Protein AF-F5W006-F1 (afdb_monomer_lite)

Organism: NCBI:txid1005705

Sequence (142 aa):
MNEPNILSQLFGVSLTFIGIFAIMLFTCRYEDKQEEKPTTIIEEAEDFREVARRNLKNCDRKSTYDTQPPVGLSSTIDDLPSDLKMCVEDYDRLANDYQEEARNNDILKRQNTSLLEENGRLLYKKMTMDFRKNQRKWGARA

Structure (mmCIF, N/CA/C/O backbone):
data_AF-F5W006-F1
#
_entry.id   AF-F5W006-F1
#
loop_
_atom_site.group_PDB
_atom_site.id
_atom_site.type_symbol
_atom_site.label_atom_id
_atom_site.label_alt_id
_atom_site.label_comp_id
_atom_site.label_asym_id
_atom_site.label_entity_id
_atom_site.label_seq_id
_atom_site.pdbx_PDB_ins_code
_atom_site.Cartn_x
_atom_site.Cartn_y
_atom_site.Cartn_z
_atom_site.occupancy
_atom_site.B_iso_or_equiv
_atom_site.auth_seq_id
_atom_site.auth_comp_id
_atom_site.auth_asym_id
_atom_site.auth_atom_id
_atom_site.pdbx_PDB_model_num
ATOM 1 N N . MET A 1 1 ? -1.843 -20.053 -72.527 1.00 46.31 1 MET A N 1
ATOM 2 C CA . MET A 1 1 ? -2.262 -19.577 -71.191 1.00 46.31 1 MET A CA 1
ATOM 3 C C . MET A 1 1 ? -2.022 -18.077 -71.187 1.00 46.31 1 MET A C 1
ATOM 5 O O . MET A 1 1 ? -0.897 -17.689 -71.459 1.00 46.31 1 MET A O 1
ATOM 9 N N . ASN A 1 2 ? -3.060 -17.251 -71.022 1.00 66.50 2 ASN A N 1
ATOM 10 C CA . ASN A 1 2 ? -2.900 -15.792 -70.994 1.00 66.50 2 ASN A CA 1
ATOM 11 C C . ASN A 1 2 ? -2.543 -15.371 -69.571 1.00 66.50 2 ASN A C 1
ATOM 13 O O . ASN A 1 2 ? -3.383 -15.456 -68.676 1.00 66.50 2 ASN A O 1
ATOM 17 N N . GLU A 1 3 ? -1.298 -14.959 -69.368 1.00 71.06 3 GLU A N 1
ATOM 18 C CA . GLU A 1 3 ? -0.857 -14.403 -68.096 1.00 71.06 3 GLU A CA 1
ATOM 19 C C . GLU A 1 3 ? -1.569 -13.064 -67.848 1.00 71.06 3 GLU A C 1
ATOM 21 O O . GLU A 1 3 ? -1.671 -12.236 -68.762 1.00 71.06 3 GLU A O 1
ATOM 26 N N . PRO A 1 4 ? -2.119 -12.841 -66.644 1.00 71.44 4 PRO A N 1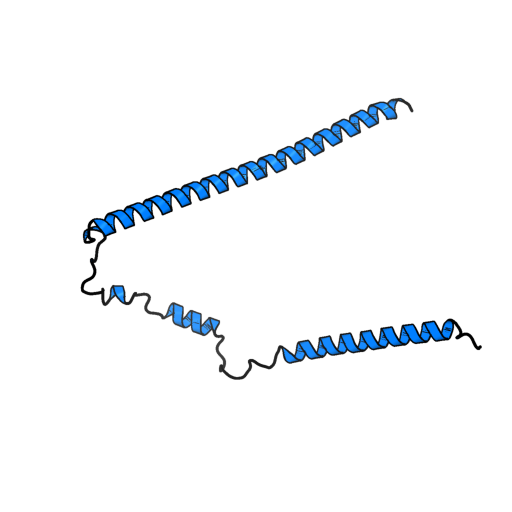
ATOM 27 C CA . PRO A 1 4 ? -2.773 -11.584 -66.332 1.00 71.44 4 PRO A CA 1
ATOM 28 C C . PRO A 1 4 ? -1.743 -10.451 -66.324 1.00 71.44 4 PRO A C 1
ATOM 30 O O . PRO A 1 4 ? -0.711 -10.525 -65.661 1.00 71.44 4 PRO A O 1
ATOM 33 N N . ASN A 1 5 ? -2.049 -9.380 -67.055 1.00 82.38 5 ASN A N 1
ATOM 34 C CA . ASN A 1 5 ? -1.219 -8.181 -67.114 1.00 82.38 5 ASN A CA 1
ATOM 35 C C . ASN A 1 5 ? -1.055 -7.591 -65.699 1.00 82.38 5 ASN A C 1
ATOM 37 O O . ASN A 1 5 ? -2.053 -7.405 -64.997 1.00 82.38 5 ASN A O 1
ATOM 41 N N . ILE A 1 6 ? 0.174 -7.252 -65.300 1.00 83.88 6 ILE A N 1
ATOM 42 C CA . ILE A 1 6 ? 0.535 -6.678 -63.986 1.00 83.88 6 ILE A CA 1
ATOM 43 C C . ILE A 1 6 ? -0.373 -5.495 -63.613 1.00 83.88 6 ILE A C 1
ATOM 45 O O . ILE A 1 6 ? -0.771 -5.338 -62.458 1.00 83.88 6 ILE A O 1
ATOM 49 N N . LEU A 1 7 ? -0.776 -4.701 -64.608 1.00 84.31 7 LEU A N 1
ATOM 50 C CA . LEU A 1 7 ? -1.695 -3.582 -64.419 1.00 84.31 7 LEU A CA 1
ATOM 51 C C . LEU A 1 7 ? -3.055 -4.039 -63.857 1.00 84.31 7 LEU A C 1
ATOM 53 O O . LEU A 1 7 ? -3.568 -3.440 -62.918 1.00 84.31 7 LEU A O 1
ATOM 57 N N . SER A 1 8 ? -3.613 -5.134 -64.380 1.00 83.50 8 SER A N 1
ATOM 58 C CA . SER A 1 8 ? -4.898 -5.686 -63.924 1.00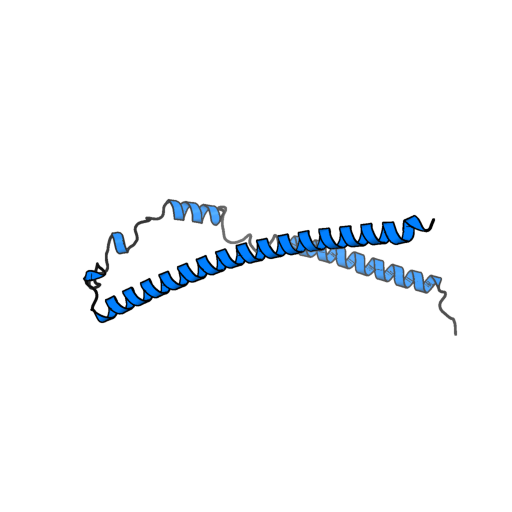 83.50 8 SER A CA 1
ATOM 59 C C . SER A 1 8 ? -4.838 -6.207 -62.485 1.00 83.50 8 SER A C 1
ATOM 61 O O . SER A 1 8 ? -5.788 -6.023 -61.725 1.00 83.50 8 SER A O 1
ATOM 63 N N . GLN A 1 9 ? -3.700 -6.777 -62.078 1.00 85.12 9 GLN A N 1
ATOM 64 C CA . GLN A 1 9 ? -3.485 -7.225 -60.702 1.00 85.12 9 GLN A CA 1
ATOM 65 C C . GLN A 1 9 ? -3.393 -6.044 -59.730 1.00 85.12 9 GLN A C 1
ATOM 67 O O . GLN A 1 9 ? -4.032 -6.071 -58.679 1.00 85.12 9 GLN A O 1
ATOM 72 N N . LEU A 1 10 ? -2.669 -4.981 -60.095 1.00 88.81 10 LEU A N 1
ATOM 73 C CA . LEU A 1 10 ? -2.572 -3.766 -59.278 1.00 88.81 10 LEU A CA 1
ATOM 74 C C . LEU A 1 10 ? -3.932 -3.080 -59.096 1.00 88.81 10 LEU A C 1
ATOM 76 O O . LEU A 1 10 ? -4.262 -2.664 -57.984 1.00 88.81 10 LEU A O 1
ATOM 80 N N . PHE A 1 11 ? -4.749 -3.019 -60.151 1.00 89.81 11 PHE A N 1
ATOM 81 C CA . PHE A 1 11 ? -6.118 -2.504 -60.054 1.00 89.81 11 PHE A CA 1
ATOM 82 C C . PHE A 1 11 ? -6.998 -3.358 -59.137 1.00 89.81 11 PHE A C 1
ATOM 84 O O . PHE A 1 11 ? -7.732 -2.806 -58.317 1.00 89.81 11 PHE A O 1
ATOM 91 N N . GLY A 1 12 ? -6.892 -4.688 -59.224 1.00 87.62 12 GLY A N 1
ATOM 92 C CA . GLY A 1 12 ? -7.609 -5.601 -58.332 1.00 87.62 12 GLY A CA 1
ATOM 93 C C . GLY A 1 12 ? -7.258 -5.366 -56.862 1.00 87.62 12 GLY A C 1
ATOM 94 O O . GLY A 1 12 ? -8.149 -5.182 -56.034 1.00 87.62 12 GLY A O 1
ATOM 95 N N . VAL A 1 13 ? -5.963 -5.280 -56.544 1.00 90.94 13 VAL A N 1
ATOM 96 C CA . VAL A 1 13 ? -5.488 -5.021 -55.175 1.00 90.94 13 VAL A CA 1
ATOM 97 C C . VAL A 1 13 ? -5.950 -3.646 -54.681 1.00 90.94 13 VAL A C 1
ATOM 99 O O . VAL A 1 13 ? -6.489 -3.540 -53.578 1.00 90.94 13 VAL A O 1
ATOM 102 N N . SER A 1 14 ? -5.834 -2.598 -55.500 1.00 91.19 14 SER A N 1
ATOM 103 C CA . SER A 1 14 ? -6.282 -1.249 -55.129 1.00 91.19 14 SER A CA 1
ATOM 104 C C . SER A 1 14 ? -7.778 -1.202 -54.796 1.00 91.19 14 SER A C 1
ATOM 106 O O . SER A 1 14 ? -8.162 -0.641 -53.769 1.00 91.19 14 SER A O 1
ATOM 108 N N . LEU A 1 15 ? -8.616 -1.863 -55.601 1.00 92.62 15 LEU A N 1
ATOM 109 C CA . LEU A 1 15 ? -10.060 -1.903 -55.375 1.00 92.62 15 LEU A CA 1
ATOM 110 C C . LEU A 1 15 ? -10.418 -2.646 -54.078 1.00 92.62 15 LEU A C 1
ATOM 112 O O . LEU A 1 15 ? -11.296 -2.199 -53.340 1.00 92.62 15 LEU A O 1
ATOM 116 N N . THR A 1 16 ? -9.701 -3.731 -53.755 1.00 92.19 16 THR A N 1
ATOM 117 C CA . THR A 1 16 ? -9.904 -4.451 -52.485 1.00 92.19 16 THR A CA 1
ATOM 118 C C . THR A 1 16 ? -9.540 -3.604 -51.265 1.00 92.19 16 THR A C 1
ATOM 120 O O . THR A 1 16 ? -10.300 -3.581 -50.298 1.00 92.19 16 THR A O 1
ATOM 123 N N . PHE A 1 17 ? -8.444 -2.838 -51.321 1.00 93.06 17 PHE A N 1
ATOM 124 C CA . PHE A 1 17 ? -8.054 -1.937 -50.231 1.00 93.06 17 PHE A CA 1
ATOM 125 C C . PHE A 1 17 ? -9.078 -0.820 -50.005 1.00 93.06 17 PHE A C 1
ATOM 127 O O . PHE A 1 17 ? -9.445 -0.546 -48.863 1.00 93.06 17 PHE A O 1
ATOM 134 N N . ILE A 1 18 ? -9.579 -0.210 -51.083 1.00 94.06 18 ILE A N 1
ATOM 135 C CA . ILE A 1 18 ? -10.596 0.850 -51.006 1.00 94.06 18 ILE A CA 1
ATOM 136 C C . ILE A 1 18 ? -11.905 0.303 -50.419 1.00 94.06 18 ILE A C 1
ATOM 138 O O . ILE A 1 18 ? -12.514 0.953 -49.569 1.00 94.06 18 ILE A O 1
ATOM 142 N N . GLY A 1 19 ? -12.316 -0.905 -50.820 1.00 93.50 19 GLY A N 1
ATOM 143 C CA . GLY A 1 19 ? -13.517 -1.559 -50.296 1.00 93.50 19 GLY A CA 1
ATOM 144 C C . GLY A 1 19 ? -13.440 -1.836 -48.792 1.00 93.50 19 GLY A C 1
ATOM 145 O O . GLY A 1 19 ? -14.360 -1.483 -48.055 1.00 93.50 19 GLY A O 1
ATOM 146 N N . ILE A 1 20 ? -12.324 -2.401 -48.318 1.00 93.56 20 ILE A N 1
ATOM 147 C CA . ILE A 1 20 ? -12.111 -2.673 -46.885 1.00 93.56 20 ILE A CA 1
ATOM 148 C C . ILE A 1 20 ? -12.102 -1.365 -46.081 1.00 93.56 20 ILE A C 1
ATOM 150 O O . ILE A 1 20 ? -12.723 -1.285 -45.021 1.00 93.56 20 ILE A O 1
ATOM 154 N N . PHE A 1 21 ? -11.451 -0.322 -46.603 1.00 93.06 21 PHE A N 1
ATOM 155 C CA . PHE A 1 21 ? -11.383 0.983 -45.946 1.00 93.06 21 PHE A CA 1
ATOM 156 C C . PHE A 1 21 ? -12.762 1.645 -45.808 1.00 93.06 21 PHE A C 1
ATOM 158 O O . PHE A 1 21 ? -13.097 2.172 -44.747 1.00 93.06 21 PHE A O 1
ATOM 165 N N . ALA A 1 22 ? -13.597 1.567 -46.848 1.00 92.94 22 ALA A N 1
ATOM 166 C CA 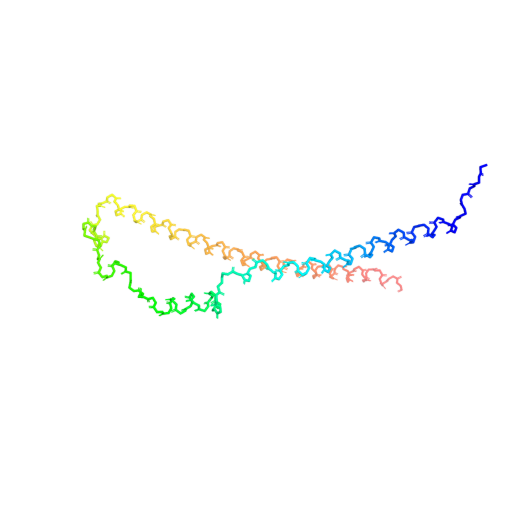. ALA A 1 22 ? -14.959 2.094 -46.807 1.00 92.94 22 ALA A CA 1
ATOM 167 C C . ALA A 1 22 ? -15.835 1.367 -45.771 1.00 92.94 22 ALA A C 1
ATOM 169 O O . ALA A 1 22 ? -16.570 2.023 -45.033 1.00 92.94 22 ALA A O 1
ATOM 170 N N . ILE A 1 23 ? -15.726 0.036 -45.674 1.00 91.31 23 ILE A N 1
ATOM 171 C CA . ILE A 1 23 ? -16.453 -0.763 -44.674 1.00 91.31 23 ILE A CA 1
ATOM 172 C C . ILE A 1 23 ? -16.009 -0.379 -43.257 1.00 91.31 23 ILE A C 1
ATOM 174 O O . ILE A 1 23 ? -16.860 -0.130 -42.409 1.00 91.31 23 ILE A O 1
ATOM 178 N N . MET A 1 24 ? -14.700 -0.252 -43.013 1.00 90.44 24 MET A N 1
ATOM 179 C CA . MET A 1 24 ? -14.161 0.140 -41.704 1.00 90.44 24 MET A CA 1
ATOM 180 C C . MET A 1 24 ? -14.688 1.511 -41.249 1.00 90.44 24 MET A C 1
ATOM 182 O O . MET A 1 24 ? -15.132 1.654 -40.109 1.00 90.44 24 MET A O 1
ATOM 186 N N . LEU A 1 25 ? -14.694 2.509 -42.141 1.00 88.31 25 LEU A N 1
ATOM 187 C CA . LEU A 1 25 ? -15.256 3.829 -41.838 1.00 88.31 25 LEU A CA 1
ATOM 188 C C . LEU A 1 25 ? -16.751 3.759 -41.510 1.00 88.31 25 LEU A C 1
ATOM 190 O O . LEU A 1 25 ? -17.228 4.499 -40.648 1.00 88.31 25 LEU A O 1
ATOM 194 N N . PHE A 1 26 ? -17.491 2.884 -42.189 1.00 85.06 26 PHE A N 1
ATOM 195 C CA . PHE A 1 26 ? -18.921 2.724 -41.960 1.00 85.06 26 PHE A CA 1
ATOM 196 C C . PHE A 1 26 ? -19.216 2.061 -40.610 1.00 85.06 26 PHE A C 1
ATOM 198 O O . PHE A 1 26 ? -20.097 2.536 -39.897 1.00 85.06 26 PHE A O 1
ATOM 205 N N . THR A 1 27 ? -18.449 1.034 -40.229 1.00 83.12 27 THR A N 1
ATOM 206 C CA . THR A 1 27 ? -18.555 0.374 -38.917 1.00 83.12 27 THR A CA 1
ATOM 207 C C . THR A 1 27 ? -18.309 1.367 -37.784 1.00 83.12 27 THR A C 1
ATOM 209 O O . THR A 1 27 ? -19.153 1.496 -36.902 1.00 83.12 27 THR A O 1
ATOM 212 N N . CYS A 1 28 ? -17.241 2.167 -37.880 1.00 77.44 28 CYS A N 1
ATOM 213 C CA . CYS A 1 28 ? -16.904 3.178 -36.873 1.00 77.44 28 CYS A CA 1
ATOM 214 C C . CYS A 1 28 ? -18.053 4.184 -36.657 1.00 77.44 28 CYS A C 1
ATOM 216 O O . CYS A 1 28 ? -18.399 4.530 -35.534 1.00 77.44 28 CYS A O 1
ATOM 218 N N . ARG A 1 29 ? -18.706 4.624 -37.744 1.00 75.88 29 ARG A N 1
ATOM 219 C CA . ARG A 1 29 ? -19.837 5.571 -37.677 1.00 75.88 29 ARG A CA 1
ATOM 220 C C . ARG A 1 29 ? -21.142 4.953 -37.173 1.00 75.88 29 ARG A C 1
ATOM 222 O O . ARG A 1 29 ? -22.053 5.703 -36.815 1.00 75.88 29 ARG A O 1
ATOM 229 N N . TYR A 1 30 ? -21.275 3.630 -37.221 1.00 69.75 30 TYR A N 1
ATOM 230 C CA . TYR A 1 30 ? -22.454 2.912 -36.736 1.00 69.75 30 TYR A CA 1
ATOM 231 C C . TYR A 1 30 ? -22.344 2.584 -35.242 1.00 69.75 30 TYR A C 1
ATOM 233 O O . TYR A 1 30 ? -23.364 2.587 -34.553 1.00 69.75 30 TYR A O 1
ATOM 241 N N . GLU A 1 31 ? -21.125 2.347 -34.750 1.00 62.03 31 GLU A N 1
ATOM 242 C CA . GLU A 1 31 ? -20.824 2.137 -33.328 1.00 62.03 31 GLU A CA 1
ATOM 243 C C . GLU A 1 31 ? -21.076 3.415 -32.512 1.00 62.03 31 GLU A C 1
ATOM 245 O O . GLU A 1 31 ? -21.875 3.371 -31.575 1.00 62.03 31 GLU A O 1
ATOM 250 N N . ASP A 1 32 ? -20.574 4.575 -32.962 1.00 60.34 32 ASP A N 1
ATOM 251 C CA . ASP A 1 32 ? -20.793 5.878 -32.296 1.00 60.34 32 ASP A CA 1
ATOM 252 C C . ASP A 1 32 ? -22.284 6.203 -32.060 1.00 60.34 32 ASP A C 1
ATOM 254 O O . ASP A 1 32 ? -22.652 6.860 -31.091 1.00 60.34 32 ASP A O 1
ATOM 258 N N . LYS A 1 33 ? -23.179 5.745 -32.947 1.00 59.47 33 LYS A N 1
ATOM 259 C CA . LYS A 1 33 ? -24.624 6.038 -32.867 1.00 59.47 33 LYS A CA 1
ATOM 260 C C . LYS A 1 33 ? -25.416 5.068 -31.991 1.00 59.47 33 LYS A C 1
ATOM 262 O O . LYS A 1 33 ? -26.573 5.362 -31.679 1.00 59.47 33 LYS A O 1
ATOM 267 N N . GLN A 1 34 ? -24.856 3.904 -31.663 1.00 56.66 34 GLN A N 1
ATOM 268 C CA . GLN A 1 34 ? -25.515 2.920 -30.800 1.00 56.66 34 GLN A CA 1
ATOM 269 C C . GLN A 1 34 ? -25.198 3.141 -29.322 1.00 56.66 34 GLN A C 1
ATOM 271 O O . GLN A 1 34 ? -26.056 2.852 -28.491 1.00 56.66 34 GLN A O 1
ATOM 276 N N . GLU A 1 35 ? -24.040 3.713 -28.989 1.00 54.81 35 GLU A N 1
ATOM 277 C CA . GLU A 1 35 ? -23.678 3.993 -27.594 1.00 54.81 35 GLU A CA 1
ATOM 278 C C . GLU A 1 35 ? -24.559 5.077 -26.941 1.00 54.81 35 GLU A C 1
ATOM 280 O O . GLU A 1 35 ? -24.775 5.047 -25.733 1.00 54.81 35 GLU A O 1
ATOM 285 N N . GLU A 1 36 ? -25.164 5.980 -27.720 1.00 54.19 36 GLU A N 1
ATOM 286 C CA . GLU A 1 36 ? -25.991 7.073 -27.178 1.00 54.19 36 GLU A CA 1
ATOM 287 C C . GLU A 1 36 ? -27.439 6.684 -26.800 1.00 54.19 36 GLU A C 1
ATOM 289 O O . GLU A 1 36 ? -28.145 7.491 -26.193 1.00 54.19 36 GLU A O 1
ATOM 294 N N . LYS A 1 37 ? -27.938 5.492 -27.165 1.00 53.59 37 LYS A N 1
ATOM 295 C CA . LYS A 1 37 ? -29.395 5.216 -27.174 1.00 53.59 37 LYS A CA 1
ATOM 296 C C . LYS A 1 37 ? -30.007 4.219 -26.177 1.00 53.59 37 LYS A C 1
ATOM 298 O O . LYS A 1 37 ? -31.231 4.270 -26.061 1.00 53.59 37 LYS A O 1
ATOM 303 N N . PRO A 1 38 ? -29.308 3.327 -25.452 1.00 50.34 38 PRO A N 1
ATOM 304 C CA . PRO A 1 38 ? -30.024 2.337 -24.6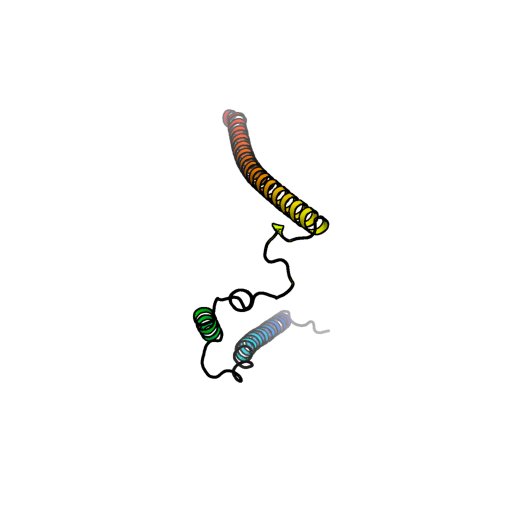42 1.00 50.34 38 PRO A CA 1
ATOM 305 C C . PRO A 1 38 ? -30.405 2.796 -23.222 1.00 50.34 38 PRO A C 1
ATOM 307 O O . PRO A 1 38 ? -31.141 2.076 -22.555 1.00 50.34 38 PRO A O 1
ATOM 310 N N . THR A 1 39 ? -29.956 3.958 -22.737 1.00 47.31 39 THR A N 1
ATOM 311 C CA . THR A 1 39 ? -30.162 4.375 -21.329 1.00 47.31 39 THR A CA 1
ATOM 312 C C . THR A 1 39 ? -31.194 5.485 -21.130 1.00 47.31 39 THR A C 1
ATOM 314 O O . THR A 1 39 ? -31.448 5.894 -20.004 1.00 47.31 39 THR A O 1
ATOM 317 N N . THR A 1 40 ? -31.832 5.973 -22.196 1.00 48.16 40 THR A N 1
ATOM 318 C CA . THR A 1 40 ? -32.728 7.147 -22.152 1.00 48.16 40 THR A CA 1
ATOM 319 C C . THR A 1 40 ? -34.162 6.851 -21.694 1.00 48.16 40 THR A C 1
ATOM 321 O O . THR A 1 40 ? -35.052 7.680 -21.867 1.00 48.16 40 THR A O 1
ATOM 324 N N . ILE A 1 41 ? -34.419 5.685 -21.103 1.00 52.66 41 ILE A N 1
ATOM 325 C CA . ILE A 1 41 ? -35.723 5.332 -20.539 1.00 52.66 41 ILE A CA 1
ATOM 326 C C . ILE A 1 41 ? -35.444 4.806 -19.128 1.00 52.66 41 ILE A C 1
ATOM 328 O O . ILE A 1 41 ? -34.740 3.814 -19.000 1.00 52.66 41 ILE A O 1
ATOM 332 N N . ILE A 1 42 ? -36.016 5.447 -18.102 1.00 52.22 42 ILE A N 1
ATOM 333 C CA . ILE A 1 42 ? -35.809 5.248 -16.646 1.00 52.22 42 ILE A CA 1
ATOM 334 C C . ILE A 1 42 ? -34.764 6.202 -16.025 1.00 52.22 42 ILE A C 1
ATOM 336 O O . ILE A 1 42 ? -33.768 5.769 -15.472 1.00 52.22 42 ILE A O 1
ATOM 340 N N . GLU A 1 43 ? -34.984 7.511 -16.110 1.00 48.28 43 GLU A N 1
ATOM 341 C CA . GLU A 1 43 ? -34.935 8.435 -14.958 1.00 48.28 43 GLU A CA 1
ATOM 342 C C . GLU A 1 43 ? -35.147 9.852 -15.483 1.00 48.28 43 GLU A C 1
ATOM 344 O O . GLU A 1 43 ? -34.381 10.411 -16.266 1.00 48.28 43 GLU A O 1
ATOM 349 N N . GLU A 1 44 ? -36.274 10.414 -15.094 1.00 53.00 44 GLU A N 1
ATOM 350 C CA . GLU A 1 44 ? -36.684 11.763 -15.412 1.00 53.00 44 GLU A CA 1
ATOM 351 C C . GLU A 1 44 ? -35.771 12.756 -14.664 1.00 53.00 44 GLU A C 1
ATOM 353 O O . GLU A 1 44 ? -35.948 13.029 -13.485 1.00 53.00 44 GLU A O 1
ATOM 358 N N . ALA A 1 45 ? -34.775 13.273 -15.388 1.00 58.97 45 ALA A N 1
ATOM 359 C CA . ALA A 1 45 ? -34.202 14.620 -15.274 1.00 58.97 45 ALA A CA 1
ATOM 360 C C . ALA A 1 45 ? -33.427 15.061 -14.008 1.00 58.97 45 ALA A C 1
ATOM 362 O O . ALA A 1 45 ? -33.151 16.255 -13.889 1.00 58.97 45 ALA A O 1
ATOM 363 N N . GLU A 1 46 ? -32.979 14.169 -13.124 1.00 59.34 46 GLU A N 1
ATOM 364 C CA . GLU A 1 46 ? -31.918 14.499 -12.154 1.00 59.34 46 GLU A CA 1
ATOM 365 C C . GLU A 1 46 ? -30.732 13.540 -12.330 1.00 59.34 46 GLU A C 1
ATOM 367 O O . GLU A 1 46 ? -30.901 12.324 -12.358 1.00 59.34 46 GLU A O 1
ATOM 372 N N . ASP A 1 47 ? -29.516 14.081 -12.473 1.00 78.31 47 ASP A N 1
ATOM 373 C CA . ASP A 1 47 ? -28.289 13.277 -12.469 1.00 78.31 47 ASP A CA 1
ATOM 374 C C . ASP A 1 47 ? -28.248 12.500 -11.143 1.00 78.31 47 ASP A C 1
ATOM 376 O O . ASP A 1 47 ? -28.273 13.103 -10.065 1.00 78.31 47 ASP A O 1
ATOM 380 N N . PHE A 1 48 ? -28.181 11.164 -11.202 1.00 77.81 48 PHE A N 1
ATOM 381 C CA . PHE A 1 48 ? -28.094 10.282 -10.030 1.00 77.81 48 PHE A CA 1
ATOM 382 C C . PHE A 1 48 ? -27.082 10.798 -8.997 1.00 77.81 48 PHE A C 1
ATOM 384 O O . PHE A 1 48 ? -27.272 10.692 -7.782 1.00 77.81 48 PHE A O 1
ATOM 391 N N . ARG A 1 49 ? -25.998 11.414 -9.472 1.00 75.88 49 ARG A N 1
ATOM 392 C CA . ARG A 1 49 ? -24.956 11.997 -8.631 1.00 75.88 49 ARG A CA 1
ATOM 393 C C . ARG A 1 49 ? -25.439 13.184 -7.793 1.00 75.88 49 ARG A C 1
ATOM 395 O O . ARG A 1 49 ? -24.973 13.356 -6.661 1.00 75.88 49 ARG A O 1
ATOM 402 N N . GLU A 1 50 ? -26.333 14.009 -8.324 1.00 85.00 50 GLU A N 1
ATOM 403 C CA . GLU A 1 50 ? -26.950 15.132 -7.614 1.00 85.00 50 GLU A CA 1
ATOM 404 C C . GLU A 1 50 ? -27.942 14.638 -6.561 1.00 85.00 50 GLU A C 1
ATOM 406 O O . GLU A 1 50 ? -27.873 15.080 -5.408 1.00 85.00 50 GLU A O 1
ATOM 411 N N . VAL A 1 51 ? -28.764 13.645 -6.910 1.00 82.69 51 VAL A N 1
ATOM 412 C CA . VAL A 1 51 ? -29.685 12.967 -5.982 1.00 82.69 51 VAL A CA 1
ATOM 413 C C . VAL A 1 51 ? -28.909 12.324 -4.834 1.00 82.69 51 VAL A C 1
ATOM 415 O O . VAL A 1 51 ? -29.189 12.584 -3.660 1.00 82.69 51 VAL A O 1
ATOM 418 N N . ALA A 1 52 ? -27.864 11.554 -5.148 1.00 81.44 52 ALA A N 1
ATOM 419 C CA . ALA A 1 52 ? -27.003 10.916 -4.158 1.00 81.44 52 ALA A CA 1
ATOM 420 C C . ALA A 1 52 ? -26.336 11.947 -3.238 1.00 81.44 52 ALA A C 1
ATOM 422 O O . ALA A 1 52 ? -26.307 11.758 -2.023 1.00 81.44 52 ALA A O 1
ATOM 423 N N . ARG A 1 53 ? -25.848 13.075 -3.775 1.00 83.62 53 ARG A N 1
ATOM 424 C CA . ARG A 1 53 ? -25.278 14.167 -2.965 1.00 83.62 53 ARG A CA 1
ATOM 425 C C . ARG A 1 53 ? -26.304 14.830 -2.059 1.00 83.62 53 ARG A C 1
ATOM 427 O O . ARG A 1 53 ? -25.989 15.098 -0.899 1.00 83.62 53 ARG A O 1
ATOM 434 N N . ARG A 1 54 ? -27.499 15.126 -2.570 1.00 86.25 54 ARG A N 1
ATOM 435 C CA . ARG A 1 54 ? -28.581 15.736 -1.788 1.00 86.25 54 ARG A CA 1
ATOM 436 C C . ARG A 1 54 ? -29.006 14.808 -0.656 1.00 86.25 54 ARG A C 1
ATOM 438 O O . ARG A 1 54 ? -29.114 15.264 0.480 1.00 86.25 54 ARG A O 1
ATOM 445 N N . ASN A 1 55 ? -29.141 13.515 -0.941 1.00 83.50 55 ASN A N 1
ATOM 446 C CA . ASN A 1 55 ? -29.449 12.495 0.055 1.00 83.50 55 ASN A CA 1
ATOM 447 C C . ASN A 1 55 ? -28.318 12.335 1.072 1.00 83.50 55 ASN A C 1
ATOM 449 O O . ASN A 1 55 ? -28.588 12.375 2.260 1.00 83.50 55 ASN A O 1
ATOM 453 N N . LEU A 1 56 ? -27.050 12.271 0.659 1.00 81.44 56 LEU A N 1
ATOM 454 C CA . LEU A 1 56 ? -25.901 12.237 1.580 1.00 81.44 56 LEU A CA 1
ATOM 455 C C . LEU A 1 56 ? -25.805 13.486 2.470 1.00 81.44 56 LEU A C 1
ATOM 457 O O . LEU A 1 56 ? -25.361 13.394 3.613 1.00 81.44 56 LEU A O 1
ATOM 461 N N . LYS A 1 57 ? -26.199 14.657 1.956 1.00 84.69 57 LYS A N 1
ATOM 462 C CA . LYS A 1 57 ? -26.211 15.918 2.712 1.00 84.69 57 LYS A CA 1
ATOM 463 C C . LYS A 1 57 ? -27.375 15.992 3.704 1.00 84.69 57 LYS A C 1
ATOM 465 O O . LYS A 1 57 ? -27.197 16.557 4.778 1.00 84.69 57 LYS A O 1
ATOM 470 N N . ASN A 1 58 ? -28.529 15.440 3.334 1.00 83.12 58 ASN A N 1
ATOM 471 C CA . ASN A 1 58 ? -29.757 15.455 4.133 1.00 83.12 58 ASN A CA 1
ATOM 472 C C . ASN A 1 58 ? -29.968 14.177 4.963 1.00 83.12 58 ASN A C 1
ATOM 474 O O . ASN A 1 58 ? -30.934 14.103 5.715 1.00 83.12 58 ASN A O 1
ATOM 478 N N . CYS A 1 59 ? -29.098 13.178 4.817 1.00 76.94 59 CYS A N 1
ATOM 479 C CA . CYS A 1 59 ? -29.121 11.953 5.601 1.00 76.94 59 CYS A CA 1
ATOM 480 C C . CYS A 1 59 ? -28.896 12.301 7.074 1.00 76.94 59 CYS A C 1
ATOM 482 O O . CYS A 1 59 ? -27.990 13.079 7.398 1.00 76.94 59 CYS A O 1
ATOM 484 N N . ASP A 1 60 ? -29.707 11.717 7.956 1.00 76.50 60 ASP A N 1
ATOM 485 C CA . ASP A 1 60 ? -29.417 11.739 9.382 1.00 76.50 60 ASP A CA 1
ATOM 486 C C . ASP A 1 60 ? -28.084 11.017 9.588 1.00 76.50 60 ASP A C 1
ATOM 488 O O . ASP A 1 60 ? -27.965 9.809 9.404 1.00 76.50 60 ASP A O 1
ATOM 492 N N . ARG A 1 61 ? -27.036 11.789 9.889 1.00 73.31 61 ARG A N 1
ATOM 493 C CA . ARG A 1 61 ? -25.691 11.250 10.125 1.00 73.31 61 ARG A CA 1
ATOM 494 C C . ARG A 1 61 ? -25.611 10.452 11.417 1.00 73.31 61 ARG A C 1
ATOM 496 O O . ARG A 1 61 ? -24.568 9.857 11.677 1.00 73.31 61 ARG A O 1
ATOM 503 N N . LYS A 1 62 ? -26.664 10.488 12.234 1.00 77.00 62 LYS A N 1
ATOM 504 C CA . LYS A 1 62 ? -26.750 9.663 13.424 1.00 77.00 62 LYS A CA 1
ATOM 505 C C . LYS A 1 62 ? -26.877 8.217 12.990 1.00 77.00 62 LYS A C 1
ATOM 507 O O . LYS A 1 62 ? -27.784 7.839 12.251 1.00 77.00 62 LYS A O 1
ATOM 512 N N . SER A 1 63 ? -25.945 7.409 13.462 1.00 73.81 63 SER A N 1
ATOM 513 C CA . SER A 1 63 ? -26.067 5.968 13.367 1.00 73.81 63 SER A CA 1
ATOM 514 C C . SER A 1 63 ? -27.324 5.535 14.120 1.00 73.81 63 SER A C 1
ATOM 516 O O . SER A 1 63 ? -27.675 6.125 15.145 1.00 73.81 63 SER A O 1
ATOM 518 N N . THR A 1 64 ? -27.992 4.470 13.675 1.00 70.88 64 THR A N 1
ATOM 519 C CA . THR A 1 64 ? -29.093 3.856 14.440 1.00 70.88 64 THR A CA 1
ATOM 520 C C . THR A 1 64 ? -28.658 3.561 15.884 1.00 70.88 64 THR A C 1
ATOM 522 O O . THR A 1 64 ? -29.435 3.738 16.819 1.00 70.88 64 THR A O 1
ATOM 525 N N . TYR A 1 65 ? -27.376 3.234 16.071 1.00 69.19 65 TYR A N 1
ATOM 526 C CA . TYR A 1 65 ? -26.730 3.009 17.365 1.00 69.19 65 TYR A CA 1
ATOM 527 C C . TYR A 1 65 ? -26.666 4.252 18.273 1.00 69.19 65 TYR A C 1
ATOM 529 O O . TYR A 1 65 ? -26.641 4.094 19.491 1.00 69.19 65 TYR A O 1
ATOM 537 N N . ASP A 1 66 ? -26.686 5.470 17.719 1.00 75.62 66 ASP A N 1
ATOM 538 C CA . ASP A 1 66 ? -26.621 6.721 18.494 1.00 75.62 66 ASP A CA 1
ATOM 539 C C . ASP A 1 66 ? -27.958 7.057 19.173 1.00 75.62 66 ASP A C 1
ATOM 541 O O . ASP A 1 66 ? -27.997 7.775 20.171 1.00 75.62 66 ASP A O 1
ATOM 545 N N . THR A 1 67 ? -29.072 6.577 18.612 1.00 77.88 67 THR A N 1
ATOM 546 C CA . THR A 1 67 ? -30.430 6.849 19.120 1.00 77.88 67 THR A CA 1
ATOM 547 C C . THR A 1 67 ? -31.056 5.636 19.795 1.00 77.88 67 THR A C 1
ATOM 549 O O . THR A 1 67 ? -31.849 5.790 20.723 1.00 77.88 67 THR A O 1
ATOM 552 N N . GLN A 1 68 ? -30.696 4.434 19.349 1.00 78.62 68 GLN A N 1
ATOM 553 C CA . GLN A 1 68 ? -31.173 3.164 19.878 1.00 78.62 68 GLN A CA 1
ATOM 554 C C . GLN A 1 68 ? -29.980 2.210 20.012 1.00 78.62 68 GLN A C 1
ATOM 556 O O . GLN A 1 68 ? -29.785 1.337 19.161 1.00 78.62 68 GLN A O 1
ATOM 561 N N . PRO A 1 69 ? -29.144 2.377 21.054 1.00 75.00 69 PRO A N 1
ATOM 562 C CA . PRO A 1 69 ? -28.044 1.460 21.288 1.00 75.00 69 PRO A CA 1
ATOM 563 C C . PRO A 1 69 ? -28.588 0.042 21.526 1.00 75.00 69 PRO A C 1
ATOM 565 O O . PRO A 1 69 ? -29.642 -0.127 22.150 1.00 75.00 69 PRO A O 1
ATOM 568 N N . PRO A 1 70 ? -27.894 -0.991 21.027 1.00 71.62 70 PRO A N 1
ATOM 569 C CA . PRO A 1 70 ? -28.321 -2.370 21.162 1.00 71.62 70 PRO A CA 1
ATOM 570 C C . PRO A 1 70 ? -28.366 -2.748 22.640 1.00 71.62 70 PRO A C 1
ATOM 572 O O . PRO A 1 70 ? -27.370 -2.687 23.359 1.00 71.62 70 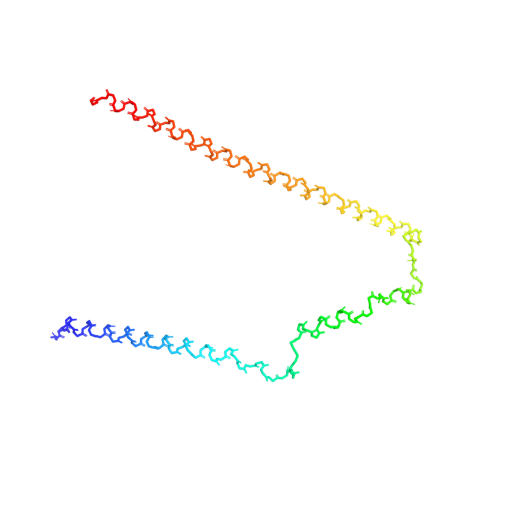PRO A O 1
ATOM 575 N N . VAL A 1 71 ? -29.544 -3.158 23.095 1.00 76.56 71 VAL A N 1
ATOM 576 C CA . VAL A 1 71 ? -29.750 -3.599 24.471 1.00 76.56 71 VAL A CA 1
ATOM 577 C C . VAL A 1 71 ? -29.210 -5.025 24.607 1.00 76.56 71 VAL A C 1
ATOM 579 O O . VAL A 1 71 ? -29.624 -5.913 23.866 1.00 76.56 71 VAL A O 1
ATOM 582 N N . GLY A 1 72 ? -28.287 -5.249 25.547 1.00 69.56 72 GLY A N 1
ATOM 583 C CA . GLY A 1 72 ? -27.717 -6.573 25.837 1.00 69.56 72 GLY A CA 1
ATOM 584 C C . GLY A 1 72 ? -26.324 -6.842 25.256 1.00 69.56 72 GLY A C 1
ATOM 585 O O . GLY A 1 72 ? -25.760 -7.894 25.546 1.00 69.56 72 GLY A O 1
ATOM 586 N N . LEU A 1 73 ? -25.746 -5.907 24.492 1.00 68.50 73 LEU A N 1
ATOM 587 C CA . LEU A 1 73 ? -24.306 -5.895 24.213 1.00 68.50 73 LEU A CA 1
ATOM 588 C C . LEU A 1 73 ? -23.582 -4.995 25.218 1.00 68.50 73 LEU A C 1
ATOM 590 O O . LEU A 1 73 ? -24.145 -4.017 25.708 1.00 68.50 73 LEU A O 1
ATOM 594 N N . SER A 1 74 ? -22.332 -5.341 25.527 1.00 65.75 74 SER A N 1
ATOM 595 C CA . SER A 1 74 ? -21.481 -4.517 26.382 1.00 65.75 74 SER A CA 1
ATOM 596 C C . SER A 1 74 ? -21.215 -3.179 25.675 1.00 65.75 74 SER A C 1
ATOM 598 O O . SER A 1 74 ? -20.860 -3.139 24.497 1.00 65.75 74 SER A O 1
ATOM 600 N N . SER A 1 75 ? -21.466 -2.073 26.376 1.00 68.12 75 SER A N 1
ATOM 601 C CA . SER A 1 75 ? -21.336 -0.715 25.831 1.00 68.12 75 SER A CA 1
ATOM 602 C C . SER A 1 75 ? -19.885 -0.254 25.725 1.00 68.12 75 SER A C 1
ATOM 604 O O . SER A 1 75 ? -19.580 0.643 24.941 1.00 68.12 75 SER A O 1
ATOM 606 N N . THR A 1 76 ? -18.999 -0.865 26.512 1.00 73.31 76 THR A N 1
ATOM 607 C CA . THR A 1 76 ? -17.597 -0.466 26.650 1.00 73.31 76 THR A CA 1
ATOM 608 C C . THR A 1 76 ? -16.695 -1.681 26.499 1.00 73.31 76 THR A C 1
ATOM 610 O O . THR A 1 76 ? -17.060 -2.778 26.923 1.00 73.31 76 THR A O 1
ATOM 613 N N . ILE A 1 77 ? -15.481 -1.480 25.977 1.00 73.44 77 ILE A N 1
ATOM 614 C CA . ILE A 1 77 ? -14.429 -2.512 25.939 1.00 73.44 77 ILE A CA 1
ATOM 615 C C . ILE A 1 77 ? -14.191 -3.094 27.341 1.00 73.44 77 ILE A C 1
ATOM 617 O O . ILE A 1 77 ? -13.968 -4.291 27.484 1.00 73.44 77 ILE A O 1
ATOM 621 N N . ASP A 1 78 ? -14.327 -2.284 28.393 1.00 78.62 78 ASP A N 1
ATOM 622 C CA . ASP A 1 78 ? -14.190 -2.732 29.781 1.00 78.62 78 ASP A CA 1
ATOM 623 C C . ASP A 1 78 ? -15.253 -3.747 30.219 1.00 78.62 78 ASP A C 1
ATOM 625 O O . ASP A 1 78 ? -14.984 -4.563 31.103 1.00 78.62 78 ASP A O 1
ATOM 629 N N . ASP A 1 79 ? -16.406 -3.761 29.556 1.00 83.00 79 ASP A N 1
ATOM 630 C CA . ASP A 1 79 ? -17.518 -4.663 29.850 1.00 83.00 79 ASP A CA 1
ATOM 631 C C . ASP A 1 79 ? -17.411 -5.994 29.065 1.00 83.00 79 ASP A C 1
ATOM 633 O O . ASP A 1 79 ? -18.258 -6.876 29.229 1.00 83.00 79 ASP A O 1
ATOM 637 N N . LEU A 1 80 ? -16.386 -6.168 28.211 1.00 82.50 80 LEU A N 1
ATOM 638 C CA . LEU A 1 80 ? -16.157 -7.423 27.483 1.00 82.50 80 LEU A CA 1
ATOM 639 C C . LEU A 1 80 ? -15.699 -8.555 28.429 1.00 82.50 80 LEU A C 1
ATOM 641 O O . LEU A 1 80 ? -14.872 -8.335 29.321 1.00 82.50 80 LEU A O 1
ATOM 645 N N . PRO A 1 81 ? -16.136 -9.804 28.176 1.00 87.81 81 PRO A N 1
ATOM 646 C CA . PRO A 1 81 ? -15.509 -11.001 28.731 1.00 87.81 81 PRO A CA 1
ATOM 647 C C . PRO A 1 81 ? -13.993 -11.026 28.487 1.00 87.81 81 PRO A C 1
ATOM 649 O O . PRO A 1 81 ? -13.524 -10.605 27.429 1.00 87.81 81 PRO A O 1
ATOM 652 N N . SER A 1 82 ? -13.233 -11.572 29.444 1.00 87.38 82 SER A N 1
ATOM 653 C CA . SER A 1 82 ? -11.760 -11.615 29.399 1.00 87.38 82 SER A CA 1
ATOM 654 C C . SER A 1 82 ? -11.207 -12.199 28.094 1.00 87.38 82 SER A C 1
ATOM 656 O O . SER A 1 82 ? -10.250 -11.661 27.545 1.00 87.38 82 SER A O 1
ATOM 658 N N . ASP A 1 83 ? -11.829 -13.261 27.577 1.00 86.62 83 ASP A N 1
ATOM 659 C CA . ASP A 1 83 ? -11.392 -13.919 26.340 1.00 86.62 83 ASP A CA 1
ATOM 660 C C . ASP A 1 83 ? -11.478 -12.977 25.130 1.00 86.62 83 ASP A C 1
ATOM 662 O O . ASP A 1 83 ? -10.583 -12.957 24.290 1.00 86.62 83 ASP A O 1
ATOM 666 N N . LEU A 1 84 ? -12.520 -12.141 25.068 1.00 87.50 84 LEU A N 1
ATOM 667 C CA . LEU A 1 84 ? -12.701 -11.172 23.988 1.00 87.50 84 LEU A CA 1
ATOM 668 C C . LEU A 1 84 ? -11.775 -9.961 24.138 1.00 87.50 84 LEU A C 1
ATOM 670 O O . LEU A 1 84 ? -11.302 -9.451 23.127 1.00 87.50 84 LEU A O 1
ATOM 674 N N . LYS A 1 85 ? -11.468 -9.524 25.368 1.00 89.56 85 LYS A N 1
ATOM 675 C CA . LYS A 1 85 ? -10.475 -8.458 25.605 1.00 89.56 85 LYS A CA 1
ATOM 676 C C . LYS A 1 85 ? -9.099 -8.847 25.076 1.00 89.56 85 LYS A C 1
ATOM 678 O O . LYS A 1 85 ? -8.481 -8.067 24.362 1.00 89.56 85 LYS A O 1
ATOM 683 N N . MET A 1 86 ? -8.674 -10.078 25.351 1.00 90.50 86 MET A N 1
ATOM 684 C CA . MET A 1 86 ? -7.419 -10.618 24.831 1.00 90.50 86 MET A CA 1
ATOM 685 C C . MET A 1 86 ? -7.400 -10.635 23.296 1.00 90.50 86 MET A C 1
ATOM 687 O O . MET A 1 86 ? -6.390 -10.279 22.699 1.00 90.50 86 MET A O 1
ATOM 691 N N . CYS A 1 87 ? -8.513 -10.992 22.643 1.00 90.56 87 CYS A N 1
ATOM 692 C CA . CYS A 1 87 ? -8.608 -10.911 21.183 1.00 90.56 87 CYS A CA 1
ATOM 693 C C . CYS A 1 87 ? -8.471 -9.472 20.668 1.00 90.56 87 CYS A C 1
ATOM 695 O O . CYS A 1 87 ? -7.781 -9.254 19.678 1.00 90.56 87 CYS A O 1
ATOM 697 N N . VAL A 1 88 ? -9.114 -8.496 21.317 1.00 91.62 88 VAL A N 1
ATOM 698 C CA . VAL A 1 88 ? -9.008 -7.077 20.930 1.00 91.62 88 VAL A CA 1
ATOM 699 C C . VAL A 1 88 ? -7.564 -6.589 21.050 1.00 91.62 88 VAL A C 1
ATOM 701 O O . VAL A 1 88 ? -7.040 -6.022 20.096 1.00 91.62 88 VAL A O 1
ATOM 704 N N . GLU A 1 89 ? -6.901 -6.876 22.171 1.00 92.75 89 GLU A N 1
ATOM 705 C CA . GLU A 1 89 ? -5.494 -6.514 22.388 1.00 92.75 89 GLU A CA 1
ATOM 706 C C . GLU A 1 89 ? -4.560 -7.147 21.344 1.00 92.75 89 GLU A C 1
ATOM 708 O O . GLU A 1 89 ? -3.637 -6.491 20.857 1.00 92.75 89 GLU A O 1
ATOM 713 N N . ASP A 1 90 ? -4.806 -8.404 20.965 1.00 96.00 90 ASP A N 1
ATOM 714 C CA . ASP A 1 90 ? -4.019 -9.100 19.943 1.00 96.00 90 ASP A CA 1
ATOM 715 C C . ASP A 1 90 ? -4.206 -8.474 18.550 1.00 96.00 90 ASP A C 1
ATOM 717 O O . ASP A 1 90 ? -3.235 -8.245 17.826 1.00 96.00 90 ASP A O 1
ATOM 721 N N . TYR A 1 91 ? -5.440 -8.103 18.192 1.00 95.88 91 TYR A N 1
ATOM 722 C CA . TYR A 1 91 ? -5.711 -7.386 16.943 1.00 95.88 91 TYR A CA 1
ATOM 723 C C . TYR A 1 91 ? -5.095 -5.986 16.918 1.00 95.88 91 TYR A C 1
ATOM 725 O O . TYR A 1 91 ? -4.541 -5.594 15.888 1.00 95.88 91 TYR A O 1
ATOM 733 N N . ASP A 1 92 ? -5.147 -5.247 18.027 1.00 95.56 92 ASP A N 1
ATOM 734 C CA . ASP A 1 92 ? -4.513 -3.930 18.136 1.00 95.56 92 ASP A CA 1
ATOM 735 C C . ASP A 1 92 ? -2.992 -4.038 17.983 1.00 95.56 92 ASP A C 1
ATOM 737 O O . ASP A 1 92 ? -2.366 -3.236 17.281 1.00 95.56 92 ASP A O 1
ATOM 741 N N . ARG A 1 93 ? -2.384 -5.067 18.582 1.00 97.31 93 ARG A N 1
ATOM 742 C CA . ARG A 1 93 ? -0.961 -5.364 18.405 1.00 97.31 93 ARG A CA 1
ATOM 743 C C . ARG A 1 93 ? -0.632 -5.675 16.948 1.00 97.31 93 ARG A C 1
ATOM 745 O O . ARG A 1 93 ? 0.277 -5.065 16.393 1.00 97.31 93 ARG A O 1
ATOM 752 N N . LEU A 1 94 ? -1.399 -6.562 16.318 1.00 97.50 94 LEU A N 1
ATOM 753 C CA . LEU A 1 94 ? -1.200 -6.930 14.919 1.00 97.50 94 LEU A CA 1
ATOM 754 C C . LEU A 1 94 ? -1.328 -5.714 13.990 1.00 97.50 94 LEU A C 1
ATOM 756 O O . LEU A 1 94 ? -0.531 -5.545 13.068 1.00 97.50 94 LEU A O 1
ATOM 760 N N . ALA A 1 95 ? -2.310 -4.845 14.236 1.00 97.06 95 ALA A N 1
ATOM 761 C CA . ALA A 1 95 ? -2.496 -3.618 13.470 1.00 97.06 95 ALA A CA 1
ATOM 762 C C . ALA A 1 95 ? -1.287 -2.677 13.593 1.00 97.06 95 ALA A C 1
ATOM 764 O O . ALA A 1 95 ? -0.849 -2.112 12.587 1.00 97.06 95 ALA A O 1
ATOM 765 N N . ASN A 1 96 ? -0.725 -2.540 14.797 1.00 97.44 96 ASN A N 1
ATOM 766 C CA . ASN A 1 96 ? 0.477 -1.740 15.029 1.00 97.44 96 ASN A CA 1
ATOM 767 C C . ASN A 1 96 ? 1.701 -2.324 14.310 1.00 97.44 96 ASN A C 1
ATOM 769 O O . ASN A 1 96 ? 2.389 -1.585 13.604 1.00 97.44 96 ASN A O 1
ATOM 773 N N . ASP A 1 97 ? 1.918 -3.638 14.407 1.00 98.19 97 ASP A N 1
ATOM 774 C CA . ASP A 1 97 ? 3.030 -4.325 13.739 1.00 98.19 97 ASP A CA 1
ATOM 775 C C . ASP A 1 97 ? 2.958 -4.132 12.210 1.00 98.19 97 ASP A C 1
ATOM 777 O O . ASP A 1 97 ? 3.945 -3.773 11.564 1.00 98.19 97 ASP A O 1
ATOM 781 N N . TYR A 1 98 ? 1.766 -4.265 11.615 1.00 97.81 98 TYR A N 1
ATOM 782 C CA . TYR A 1 98 ? 1.567 -3.997 10.186 1.00 97.81 98 TYR A CA 1
ATOM 783 C C . TYR A 1 98 ? 1.850 -2.541 9.798 1.00 97.81 98 TYR A C 1
ATOM 785 O O . TYR A 1 98 ? 2.418 -2.288 8.732 1.00 97.81 98 TYR A O 1
ATOM 793 N N . GLN A 1 99 ? 1.447 -1.573 10.625 1.00 97.75 99 GLN A N 1
ATOM 794 C CA . GLN A 1 99 ? 1.718 -0.159 10.360 1.00 97.75 99 GLN A CA 1
ATOM 795 C C . GLN A 1 99 ? 3.213 0.164 10.433 1.00 97.75 99 GLN A C 1
ATOM 797 O O . GLN A 1 99 ? 3.707 0.977 9.644 1.00 97.75 99 GLN A O 1
ATOM 802 N N . GLU A 1 100 ? 3.934 -0.455 11.364 1.00 97.88 100 GLU A N 1
ATOM 803 C CA . GLU A 1 100 ? 5.380 -0.301 11.484 1.00 97.88 100 GLU A CA 1
ATOM 804 C C . GLU A 1 100 ? 6.102 -0.905 10.275 1.00 97.88 100 GLU A C 1
ATOM 806 O O . GLU A 1 100 ? 6.909 -0.222 9.638 1.00 97.88 100 GLU A O 1
ATOM 811 N N . GLU A 1 101 ? 5.736 -2.122 9.869 1.00 97.88 101 GLU A N 1
ATOM 812 C CA . GLU A 1 101 ? 6.295 -2.766 8.676 1.00 97.88 101 GLU A CA 1
ATOM 813 C C . GLU A 1 101 ? 6.013 -1.976 7.393 1.00 97.88 101 GLU A C 1
ATOM 815 O O . GLU A 1 101 ? 6.905 -1.777 6.563 1.00 97.88 101 GLU A O 1
ATOM 820 N N . ALA A 1 102 ? 4.800 -1.439 7.241 1.00 97.88 102 ALA A N 1
ATOM 821 C CA . ALA A 1 102 ? 4.467 -0.571 6.115 1.00 97.88 102 ALA A CA 1
ATOM 822 C C . ALA A 1 102 ? 5.359 0.683 6.081 1.00 97.88 102 ALA A C 1
ATOM 824 O O . ALA A 1 102 ? 5.879 1.056 5.025 1.00 97.88 102 ALA A O 1
ATOM 825 N N . ARG A 1 103 ? 5.601 1.305 7.243 1.00 97.88 103 ARG A N 1
ATOM 826 C CA . ARG A 1 103 ? 6.487 2.471 7.369 1.00 97.88 103 ARG A CA 1
ATOM 827 C C . ARG A 1 103 ? 7.936 2.121 7.029 1.00 97.88 103 ARG A C 1
ATOM 829 O O . ARG A 1 103 ? 8.594 2.888 6.323 1.00 97.88 103 ARG A O 1
ATOM 836 N N . ASN A 1 104 ? 8.425 0.972 7.489 1.00 98.06 104 ASN A N 1
ATOM 837 C CA . ASN A 1 104 ? 9.770 0.484 7.183 1.00 98.06 104 ASN A CA 1
ATOM 838 C C . ASN A 1 104 ? 9.942 0.222 5.684 1.00 98.06 104 ASN A C 1
ATOM 840 O O . ASN A 1 104 ? 10.936 0.645 5.088 1.00 98.06 104 ASN A O 1
ATOM 844 N N . ASN A 1 105 ? 8.949 -0.400 5.048 1.00 97.69 105 ASN A N 1
ATOM 845 C CA . ASN A 1 105 ? 8.952 -0.643 3.609 1.00 97.69 105 ASN A CA 1
ATOM 846 C C . ASN A 1 105 ? 8.995 0.669 2.810 1.00 97.69 105 ASN A C 1
ATOM 848 O O . ASN A 1 105 ? 9.807 0.815 1.895 1.00 97.69 105 ASN A O 1
ATOM 852 N N . ASP A 1 106 ? 8.202 1.666 3.207 1.00 98.00 106 ASP A N 1
ATOM 853 C CA . ASP A 1 106 ? 8.220 2.993 2.588 1.00 98.00 106 ASP A CA 1
ATOM 854 C C . ASP A 1 106 ? 9.588 3.680 2.706 1.00 98.00 106 ASP A C 1
ATOM 856 O O . ASP A 1 106 ? 10.054 4.313 1.750 1.00 98.00 106 ASP A O 1
ATOM 860 N N . ILE A 1 107 ? 10.261 3.544 3.852 1.00 97.94 107 ILE A N 1
ATOM 861 C CA . ILE A 1 107 ? 11.624 4.057 4.051 1.00 97.94 107 ILE A CA 1
ATOM 862 C C . ILE A 1 107 ? 12.604 3.338 3.116 1.00 97.94 107 ILE A C 1
ATOM 864 O O . ILE A 1 107 ? 13.355 4.002 2.395 1.00 97.94 107 ILE A O 1
ATOM 868 N N . LEU A 1 108 ? 12.567 2.004 3.073 1.00 98.00 108 LEU A N 1
ATOM 869 C CA . LEU A 1 108 ? 13.428 1.196 2.202 1.00 98.00 108 LEU A CA 1
ATOM 870 C C . LEU A 1 108 ? 13.214 1.529 0.725 1.00 98.00 108 LEU A C 1
ATOM 872 O O . LEU A 1 108 ? 14.173 1.660 -0.036 1.00 98.00 108 LEU A O 1
ATOM 876 N N . LYS A 1 109 ? 11.963 1.734 0.311 1.00 97.81 109 LYS A N 1
ATOM 877 C CA . LYS A 1 109 ? 11.620 2.141 -1.051 1.00 97.81 109 LYS A CA 1
ATOM 878 C C . LYS A 1 109 ? 12.280 3.471 -1.416 1.00 97.81 109 LYS A C 1
ATOM 880 O O . LYS A 1 109 ? 12.893 3.560 -2.478 1.00 97.81 109 LYS A O 1
ATOM 885 N N . ARG A 1 110 ? 12.224 4.472 -0.527 1.00 96.81 110 ARG A N 1
ATOM 886 C CA . ARG A 1 110 ? 12.878 5.781 -0.733 1.00 96.81 110 ARG A CA 1
ATOM 887 C C . ARG A 1 110 ? 14.402 5.662 -0.804 1.00 96.81 110 ARG A C 1
ATOM 889 O O . ARG A 1 110 ? 15.030 6.287 -1.661 1.00 96.81 110 ARG A O 1
ATOM 896 N N . GLN A 1 111 ? 14.998 4.842 0.060 1.00 97.56 111 GLN A N 1
ATOM 897 C CA . GLN A 1 111 ? 16.440 4.580 0.033 1.00 97.56 111 GLN A CA 1
ATOM 898 C C . GLN A 1 111 ? 16.862 3.919 -1.283 1.00 97.56 111 GLN A C 1
ATOM 900 O O . GLN A 1 111 ? 17.791 4.389 -1.936 1.00 97.56 111 GLN A O 1
ATOM 905 N N . ASN A 1 112 ? 16.133 2.896 -1.729 1.00 97.31 112 ASN A N 1
ATOM 906 C CA . ASN A 1 112 ? 16.408 2.212 -2.991 1.00 97.31 112 ASN A CA 1
ATOM 907 C C . ASN A 1 112 ? 16.281 3.145 -4.199 1.00 97.31 112 ASN A C 1
ATOM 909 O O . ASN A 1 112 ? 17.133 3.106 -5.086 1.00 97.31 112 ASN A O 1
ATOM 913 N N . THR A 1 113 ? 15.269 4.021 -4.233 1.00 97.00 113 THR A N 1
ATOM 914 C CA . THR A 1 113 ? 15.146 5.017 -5.309 1.00 97.00 113 THR A CA 1
ATOM 915 C C . THR A 1 113 ? 16.326 5.985 -5.328 1.00 97.00 113 THR A C 1
ATOM 917 O O . THR A 1 113 ? 16.882 6.240 -6.394 1.00 97.00 113 THR A O 1
ATOM 920 N N . SER A 1 114 ? 16.765 6.451 -4.153 1.00 96.25 114 SER A N 1
ATOM 921 C CA . SER A 1 114 ? 17.932 7.331 -4.023 1.00 96.25 114 SER A CA 1
ATOM 922 C C . SER A 1 114 ? 19.216 6.644 -4.500 1.00 96.25 114 SER A C 1
ATOM 924 O O . SER A 1 114 ? 20.001 7.233 -5.240 1.00 96.25 114 SER A O 1
ATOM 926 N N . LEU A 1 115 ? 19.425 5.382 -4.114 1.00 97.31 115 LEU A N 1
ATOM 927 C CA . LEU A 1 115 ? 20.587 4.594 -4.534 1.00 97.31 115 LEU A CA 1
ATOM 928 C C . LEU A 1 115 ? 20.597 4.331 -6.043 1.00 97.31 115 LEU A C 1
ATOM 930 O O . LEU A 1 115 ? 21.652 4.396 -6.673 1.00 97.31 115 LEU A O 1
ATOM 934 N N . LEU A 1 116 ? 19.440 4.038 -6.643 1.00 96.69 116 LEU A N 1
ATOM 935 C CA . LEU A 1 116 ? 19.321 3.842 -8.091 1.00 96.69 116 LEU A CA 1
ATOM 936 C C . LEU A 1 116 ? 19.699 5.110 -8.864 1.00 96.69 116 LEU A C 1
ATOM 938 O O . LEU A 1 116 ? 20.445 5.031 -9.844 1.00 96.69 116 LEU A O 1
ATOM 942 N N . GLU A 1 117 ? 19.236 6.272 -8.406 1.00 95.81 117 GLU A N 1
ATOM 943 C CA . GLU A 1 117 ? 19.565 7.563 -9.012 1.00 95.81 117 GLU A CA 1
ATOM 944 C C . GLU A 1 117 ? 21.067 7.874 -8.907 1.00 95.81 117 GLU A C 1
ATOM 946 O O . GLU A 1 117 ? 21.714 8.222 -9.903 1.00 95.81 117 GLU A O 1
ATOM 951 N N . GLU A 1 118 ? 21.654 7.680 -7.723 1.00 97.06 118 GLU A N 1
ATOM 952 C CA . GLU A 1 118 ? 23.082 7.910 -7.500 1.00 97.06 118 GLU A CA 1
ATOM 953 C C . GLU A 1 118 ? 23.950 6.973 -8.352 1.00 97.06 118 GLU A C 1
ATOM 955 O O . GLU A 1 118 ? 24.890 7.425 -9.015 1.00 97.06 118 GLU A O 1
ATOM 960 N N . ASN A 1 119 ? 23.595 5.687 -8.418 1.00 97.25 119 ASN A N 1
ATOM 961 C CA . ASN A 1 119 ? 24.283 4.707 -9.255 1.00 97.25 119 ASN A CA 1
ATOM 962 C C . ASN A 1 119 ? 24.216 5.075 -10.743 1.00 97.25 119 ASN A C 1
ATOM 964 O O . ASN A 1 119 ? 25.237 5.018 -11.437 1.00 97.25 119 ASN A O 1
ATOM 968 N N . GLY A 1 120 ? 23.053 5.515 -11.235 1.00 96.19 120 GLY A N 1
ATOM 969 C CA . GLY A 1 120 ? 22.898 5.996 -12.609 1.00 96.19 120 GLY A CA 1
ATOM 970 C C . GLY A 1 120 ? 23.794 7.203 -12.904 1.00 96.19 120 GLY A C 1
ATOM 971 O O . GLY A 1 120 ? 24.518 7.229 -13.907 1.00 96.19 120 GLY A O 1
ATOM 972 N N . ARG A 1 121 ? 23.832 8.178 -11.989 1.00 96.44 121 ARG A N 1
ATOM 973 C CA . ARG A 1 121 ? 24.695 9.364 -12.101 1.00 96.44 121 ARG A CA 1
ATOM 974 C C . ARG A 1 121 ? 26.181 9.001 -12.102 1.00 96.44 121 ARG A C 1
ATOM 976 O O . ARG A 1 121 ? 26.950 9.541 -12.906 1.00 96.44 121 ARG A O 1
ATOM 983 N N . LEU A 1 122 ? 26.604 8.098 -11.217 1.00 96.25 122 LEU A N 1
ATOM 984 C CA . LEU A 1 122 ? 27.987 7.621 -11.146 1.00 96.25 122 LEU A CA 1
ATOM 985 C C . LEU A 1 122 ? 28.392 6.877 -12.421 1.00 96.25 122 LEU A C 1
ATOM 987 O O . LEU A 1 122 ? 29.486 7.119 -12.941 1.00 96.25 122 LEU A O 1
ATOM 991 N N . LEU A 1 123 ? 27.506 6.037 -12.964 1.00 95.50 123 LEU A N 1
ATOM 992 C CA . LEU A 1 123 ? 27.735 5.324 -14.219 1.00 95.50 123 LEU A CA 1
ATOM 993 C C . LEU A 1 123 ? 27.948 6.299 -15.382 1.00 95.50 123 LEU A C 1
ATOM 995 O O . LEU A 1 123 ? 28.951 6.197 -16.092 1.00 95.50 123 LEU A O 1
ATOM 999 N N . TYR A 1 124 ? 27.071 7.296 -15.523 1.00 92.75 124 TYR A N 1
ATOM 1000 C CA . TYR A 1 124 ? 27.194 8.324 -16.559 1.00 92.75 124 TYR A CA 1
ATOM 1001 C C . TYR A 1 124 ? 28.514 9.100 -16.444 1.00 92.75 124 TYR A C 1
ATOM 1003 O O . TYR A 1 124 ? 29.239 9.297 -17.427 1.00 92.75 124 TYR A O 1
ATOM 1011 N N . LYS A 1 125 ? 28.884 9.495 -15.218 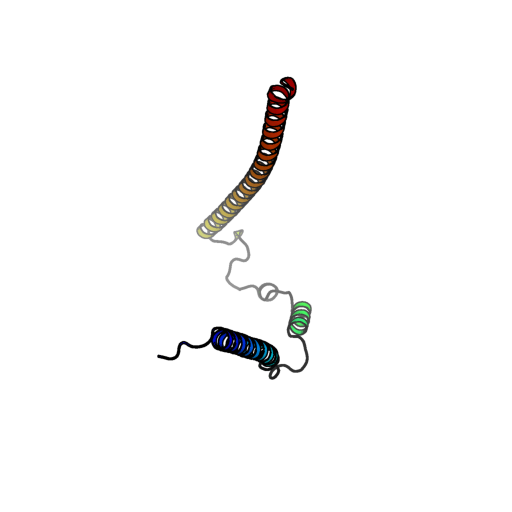1.00 93.88 125 LYS A N 1
ATOM 1012 C CA . LYS A 1 125 ? 30.150 10.184 -14.937 1.00 93.88 125 LYS A CA 1
ATOM 1013 C C . LYS A 1 125 ? 31.358 9.320 -15.313 1.00 93.88 125 LYS A C 1
ATOM 1015 O O . LYS A 1 125 ? 32.307 9.836 -15.907 1.00 93.88 125 LYS A O 1
ATOM 1020 N N . LYS A 1 126 ? 31.324 8.021 -14.998 1.00 93.88 126 LYS A N 1
ATOM 1021 C CA . LYS A 1 126 ? 32.387 7.065 -15.336 1.00 93.88 126 LYS A CA 1
ATOM 1022 C C . LYS A 1 126 ? 32.529 6.901 -16.849 1.00 93.88 126 LYS A C 1
ATOM 1024 O O . LYS A 1 126 ? 33.620 7.125 -17.367 1.00 93.88 126 LYS A O 1
ATOM 1029 N N . MET A 1 127 ? 31.430 6.637 -17.557 1.00 91.12 127 MET A N 1
ATOM 1030 C CA . MET A 1 127 ? 31.419 6.522 -19.022 1.00 91.12 127 MET A CA 1
ATOM 1031 C C . MET A 1 127 ? 31.963 7.787 -19.696 1.00 91.12 127 MET A C 1
ATOM 1033 O O . MET A 1 127 ? 32.791 7.707 -20.602 1.00 91.12 127 MET A O 1
ATOM 1037 N N . THR A 1 128 ? 31.572 8.965 -19.204 1.00 87.00 128 THR A N 1
ATOM 1038 C CA . THR A 1 128 ? 32.075 10.248 -19.717 1.00 87.00 128 THR A CA 1
ATOM 1039 C C . THR A 1 128 ? 33.584 10.399 -19.498 1.00 87.00 128 THR A C 1
ATOM 1041 O O . THR A 1 128 ? 34.303 10.861 -20.387 1.00 87.00 128 THR A O 1
ATOM 1044 N N . MET A 1 129 ? 34.095 10.021 -18.320 1.00 84.75 129 MET A N 1
ATOM 1045 C CA . MET A 1 129 ? 35.533 10.059 -18.034 1.00 84.75 129 MET A CA 1
ATOM 1046 C C . MET A 1 129 ? 36.326 9.081 -18.906 1.00 84.75 129 MET A C 1
ATOM 1048 O O . MET A 1 129 ? 37.392 9.452 -19.402 1.00 84.75 129 MET A O 1
ATOM 1052 N N . ASP A 1 130 ? 35.811 7.873 -19.128 1.00 83.06 130 ASP A N 1
ATOM 1053 C CA . ASP A 1 130 ? 36.457 6.864 -19.970 1.00 83.06 130 ASP A CA 1
ATOM 1054 C C . ASP A 1 130 ? 36.463 7.282 -21.446 1.00 83.06 130 ASP A C 1
ATOM 1056 O O . ASP A 1 130 ? 37.504 7.195 -22.102 1.00 83.06 130 ASP A O 1
ATOM 1060 N N . PHE A 1 131 ? 35.366 7.863 -21.947 1.00 75.19 131 PHE A N 1
ATOM 1061 C CA . PHE A 1 131 ? 35.314 8.444 -23.291 1.00 75.19 131 PHE A CA 1
ATOM 1062 C C . PHE A 1 131 ? 36.335 9.578 -23.461 1.00 75.19 131 PHE A C 1
ATOM 1064 O O . PHE A 1 131 ? 37.112 9.580 -24.418 1.00 75.19 131 PHE A O 1
ATOM 1071 N N . ARG A 1 132 ? 36.413 10.506 -22.494 1.00 75.31 132 ARG A N 1
ATOM 1072 C CA . ARG A 1 132 ? 37.422 11.583 -22.490 1.00 75.31 132 ARG A CA 1
ATOM 1073 C C . ARG A 1 132 ? 38.851 11.037 -22.465 1.00 75.31 132 ARG A C 1
ATOM 1075 O O . ARG A 1 132 ? 39.713 11.558 -23.169 1.00 75.31 132 ARG A O 1
ATOM 1082 N N . LYS A 1 133 ? 39.127 9.996 -21.672 1.00 80.06 133 LYS A N 1
ATOM 1083 C CA . LYS A 1 133 ? 40.442 9.329 -21.654 1.00 80.06 133 LYS A CA 1
ATOM 1084 C C . LYS A 1 133 ? 40.767 8.688 -23.002 1.00 80.06 133 LYS A C 1
ATOM 1086 O O . LYS A 1 133 ? 41.907 8.794 -23.447 1.00 80.06 133 LYS A O 1
ATOM 1091 N N . ASN A 1 134 ? 39.791 8.053 -23.650 1.00 75.38 134 ASN A N 1
ATOM 1092 C CA . ASN A 1 134 ? 39.986 7.410 -24.947 1.00 75.38 134 ASN A CA 1
ATOM 1093 C C . ASN A 1 134 ? 40.279 8.450 -26.042 1.00 75.38 134 ASN A C 1
ATOM 1095 O O . ASN A 1 134 ? 41.260 8.315 -26.766 1.00 75.38 134 ASN A O 1
ATOM 1099 N N . GLN A 1 135 ? 39.529 9.556 -26.074 1.00 68.81 135 GLN A N 1
ATOM 1100 C CA . GLN A 1 135 ? 39.800 10.699 -26.956 1.00 68.81 135 GLN A CA 1
ATOM 1101 C C . GLN A 1 135 ? 41.222 11.249 -26.781 1.00 68.81 135 GLN A C 1
ATOM 1103 O O . GLN A 1 135 ? 41.907 11.484 -27.765 1.00 68.81 135 GLN A O 1
ATOM 1108 N N . ARG A 1 136 ? 41.730 11.375 -25.547 1.00 69.19 136 ARG A N 1
ATOM 1109 C CA . ARG A 1 136 ? 43.128 11.794 -25.319 1.00 69.19 136 ARG A CA 1
ATOM 1110 C C . ARG A 1 136 ? 44.161 10.783 -25.833 1.00 69.19 136 ARG A C 1
ATOM 1112 O O . ARG A 1 136 ? 45.223 11.198 -26.276 1.00 69.19 136 ARG A O 1
ATOM 1119 N N . LYS A 1 137 ? 43.875 9.476 -25.780 1.00 67.62 137 LYS A N 1
ATOM 1120 C CA . LYS A 1 137 ? 44.789 8.429 -26.279 1.00 67.62 137 LYS A CA 1
ATOM 1121 C C . LYS A 1 137 ? 44.887 8.392 -27.806 1.00 67.62 137 LYS A C 1
ATOM 1123 O O . LYS A 1 137 ? 45.965 8.109 -28.321 1.00 67.62 137 LYS A O 1
ATOM 1128 N N . TRP A 1 138 ? 43.785 8.649 -28.510 1.00 56.69 138 TRP A N 1
ATOM 1129 C CA . TRP A 1 138 ? 43.732 8.577 -29.977 1.00 56.69 138 TRP A CA 1
ATOM 1130 C C . TRP A 1 138 ? 43.867 9.941 -30.663 1.00 56.69 138 TRP A C 1
ATOM 1132 O O . TRP A 1 138 ? 44.436 10.009 -31.743 1.00 56.69 138 TRP A O 1
ATOM 1142 N N . GLY A 1 139 ? 43.431 11.028 -30.024 1.00 59.06 139 GLY A N 1
ATOM 1143 C CA . GLY A 1 139 ? 43.578 12.398 -30.525 1.00 59.06 139 GLY A CA 1
ATOM 1144 C C . GLY A 1 139 ? 44.993 12.967 -30.392 1.00 59.06 139 GLY A C 1
ATOM 1145 O O . GLY A 1 139 ? 45.326 13.903 -31.098 1.00 59.06 139 GLY A O 1
ATOM 1146 N N . ALA A 1 140 ? 45.848 12.386 -29.542 1.00 57.09 140 ALA A N 1
ATOM 1147 C CA . ALA A 1 140 ? 47.272 12.737 -29.461 1.00 57.09 140 ALA A CA 1
ATOM 1148 C C . ALA A 1 140 ? 48.148 12.021 -30.514 1.00 57.09 140 ALA A C 1
ATOM 1150 O O . ALA A 1 140 ? 49.369 12.138 -30.472 1.00 57.09 140 ALA A O 1
ATOM 1151 N N . ARG A 1 141 ? 47.544 11.225 -31.410 1.00 55.62 141 ARG A N 1
ATOM 1152 C CA . ARG A 1 141 ? 48.230 10.528 -32.515 1.00 55.62 141 ARG A CA 1
ATOM 1153 C C . ARG A 1 141 ? 47.999 11.185 -33.886 1.00 55.62 141 ARG A C 1
ATOM 1155 O O . ARG A 1 141 ? 48.443 10.616 -34.879 1.00 55.62 141 ARG A O 1
ATOM 1162 N N . ALA A 1 142 ? 47.298 12.319 -33.932 1.00 52.31 142 ALA A N 1
ATOM 1163 C CA . ALA A 1 142 ? 47.095 13.136 -35.128 1.00 52.31 142 ALA A CA 1
ATOM 1164 C C . ALA A 1 142 ? 48.008 14.365 -35.098 1.00 52.31 142 ALA A C 1
ATOM 1166 O O . ALA A 1 142 ? 48.233 14.886 -33.981 1.00 52.31 142 ALA A O 1
#

pLDDT: mean 81.31, std 14.68, range [46.31, 98.19]

Foldseek 3Di:
DDDDDPVVVVVVVVVVVVVVVVVVVVVVVVVVVVVVPDPPPPDPDDDVVVVVVVCVVPPPPDDPCNVDNDPPDDPDLVSDDPVVVVVVVVVVVVVVVVVVVVVVVVVVVVVVVVVVVVVVVVVVVVVVVVVVVVCVVVVVVD

Secondary structure (DSSP, 8-state):
--PPPHHHHHHHHHHHHHHHHHHHHHHHHHHTTTTTSSSSSS--S--HHHHHHHHHHHS--S-HHHHSPPTTS-SSGGGS-HHHHHHHHHHHHHHHHHHHHHHHHHHHHHHHHHHHHHHHHHHHHHHHHHHHHHHHHHHTT-

Radius of gyration: 36.98 Å; chains: 1; bounding box: 85×36×101 Å